Protein AF-A0A6F9AH92-F1 (afdb_monomer_lite)

Secondary structure (DSSP, 8-state):
--HHHHHHHHHHHHHHS-----PPPHHHHHHHHHHHHHHHHHHHHHT-------TTSTTTSS--STTPPP--HHHHHHHHHHHHHHHHHT--GGGHHHHHHHHHHHHHHHHHHHHHSTT-------TTSHHHHHHHHHHHH---HHHHHHHHHHHHHHHHHH-GGGGG---

Radius of gyration: 20.02 Å; chains: 1; bounding box: 73×31×35 Å

Structure (mmCIF, N/CA/C/O backbone):
data_AF-A0A6F9AH92-F1
#
_entry.id   AF-A0A6F9AH92-F1
#
loop_
_atom_site.group_PDB
_atom_site.id
_atom_site.type_symbol
_atom_site.label_atom_id
_atom_site.label_alt_id
_atom_site.label_comp_id
_atom_site.label_asym_id
_atom_site.label_entity_id
_atom_site.label_seq_id
_atom_site.pdbx_PDB_ins_code
_atom_site.Cartn_x
_atom_site.Cartn_y
_atom_site.Cartn_z
_atom_site.occupancy
_atom_site.B_iso_or_equiv
_atom_site.auth_seq_id
_atom_site.auth_comp_id
_atom_site.auth_asym_id
_atom_site.auth_atom_id
_atom_site.pdbx_PDB_model_num
ATOM 1 N N . MET A 1 1 ? 50.696 -1.770 19.008 1.00 54.78 1 MET A N 1
ATOM 2 C CA . MET A 1 1 ? 50.349 -2.809 18.015 1.00 54.78 1 MET A CA 1
ATOM 3 C C . MET A 1 1 ? 49.194 -2.251 17.192 1.00 54.78 1 MET A C 1
ATOM 5 O O . MET A 1 1 ? 48.079 -2.719 17.328 1.00 54.78 1 MET A O 1
ATOM 9 N N . ASP A 1 2 ? 49.436 -1.187 16.408 1.00 58.22 2 ASP A N 1
ATOM 10 C CA . ASP A 1 2 ? 48.361 -0.207 16.127 1.00 58.22 2 ASP A CA 1
ATOM 11 C C . ASP A 1 2 ? 48.184 0.150 14.639 1.00 58.22 2 ASP A C 1
ATOM 13 O O . ASP A 1 2 ? 47.178 0.745 14.267 1.00 58.22 2 ASP A O 1
ATOM 17 N N . CYS A 1 3 ? 49.091 -0.273 13.749 1.00 55.41 3 CYS A N 1
ATOM 18 C CA . CYS A 1 3 ? 48.963 0.011 12.310 1.00 55.41 3 CYS A CA 1
ATOM 19 C C . CYS A 1 3 ? 48.173 -1.066 11.544 1.00 55.41 3 CYS A C 1
ATOM 21 O O . CYS A 1 3 ? 47.428 -0.743 10.622 1.00 55.41 3 CYS A O 1
ATOM 23 N N . SER A 1 4 ? 48.273 -2.344 11.935 1.00 58.19 4 SER A N 1
ATOM 24 C CA . SER A 1 4 ? 47.562 -3.439 11.249 1.00 58.19 4 SER A CA 1
ATOM 25 C C . SER A 1 4 ? 46.049 -3.414 11.480 1.00 58.19 4 SER A C 1
ATOM 27 O O . SER A 1 4 ? 45.291 -3.718 10.563 1.00 58.19 4 SER A O 1
ATOM 29 N N . MET A 1 5 ? 45.595 -3.002 12.670 1.00 58.72 5 MET A N 1
ATOM 30 C CA . MET A 1 5 ? 44.162 -2.858 12.965 1.00 58.72 5 MET A CA 1
ATOM 31 C C . MET A 1 5 ? 43.538 -1.676 12.213 1.00 58.72 5 MET A C 1
ATOM 33 O O . MET A 1 5 ? 42.450 -1.817 11.663 1.00 58.72 5 MET A O 1
ATOM 37 N N . ALA A 1 6 ? 44.240 -0.542 12.107 1.00 59.25 6 ALA A N 1
ATOM 38 C CA . ALA A 1 6 ? 43.754 0.624 11.366 1.00 59.25 6 ALA A CA 1
ATOM 39 C C . ALA A 1 6 ? 43.583 0.337 9.861 1.00 59.25 6 ALA A C 1
ATOM 41 O O . ALA A 1 6 ? 42.607 0.777 9.246 1.00 59.25 6 ALA A O 1
ATOM 42 N N . LEU A 1 7 ? 44.489 -0.457 9.275 1.00 58.34 7 LEU A N 1
ATOM 43 C CA . LEU A 1 7 ? 44.395 -0.881 7.876 1.00 58.34 7 LEU A CA 1
ATOM 44 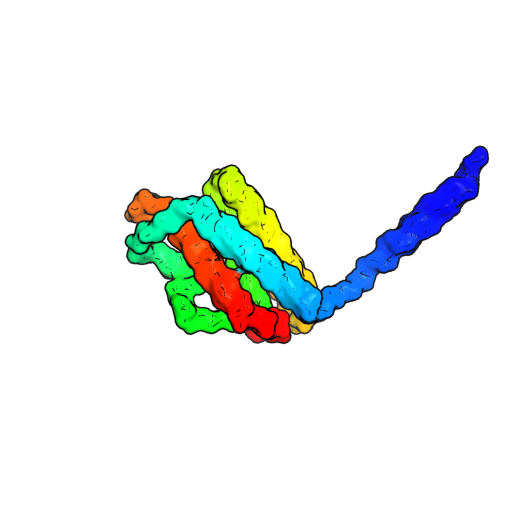C C . LEU A 1 7 ? 43.241 -1.864 7.646 1.00 58.34 7 LEU A C 1
ATOM 46 O O . LEU A 1 7 ? 42.522 -1.725 6.658 1.00 58.34 7 LEU A O 1
ATOM 50 N N . LEU A 1 8 ? 43.000 -2.802 8.567 1.00 59.41 8 LEU A N 1
ATOM 51 C CA . LEU A 1 8 ? 41.863 -3.727 8.484 1.00 59.41 8 LEU A CA 1
ATOM 52 C C . LEU A 1 8 ? 40.514 -3.005 8.603 1.00 59.41 8 LEU A C 1
ATOM 54 O O . LEU A 1 8 ? 39.612 -3.273 7.812 1.00 59.41 8 LEU A O 1
ATOM 58 N N . VAL A 1 9 ? 40.387 -2.044 9.523 1.00 59.38 9 VAL A N 1
ATOM 59 C CA . VAL A 1 9 ? 39.160 -1.238 9.674 1.00 59.38 9 VAL A CA 1
ATOM 60 C C . VAL A 1 9 ? 38.918 -0.361 8.440 1.00 59.38 9 VAL A C 1
ATOM 62 O O . VAL A 1 9 ? 37.788 -0.276 7.963 1.00 59.38 9 VAL A O 1
ATOM 65 N N . SER A 1 10 ? 39.972 0.217 7.856 1.00 59.56 10 SER A N 1
ATOM 66 C CA . SER A 1 10 ? 39.858 1.018 6.625 1.00 59.56 10 SER A CA 1
ATOM 67 C C . SER A 1 10 ? 39.506 0.159 5.399 1.00 59.56 10 SER A C 1
ATOM 69 O O . SER A 1 10 ? 38.737 0.589 4.542 1.00 59.56 10 SER A O 1
ATOM 71 N N . SER A 1 11 ? 40.001 -1.082 5.345 1.00 59.72 11 SER A N 1
ATOM 72 C CA . SER A 1 11 ? 39.671 -2.060 4.294 1.00 59.72 11 SER A CA 1
ATOM 73 C C . SER A 1 11 ? 38.221 -2.547 4.391 1.00 59.72 11 SER A C 1
ATOM 75 O O . SER A 1 11 ? 37.542 -2.693 3.377 1.00 59.72 11 SER A O 1
ATOM 77 N N . LEU A 1 12 ? 37.722 -2.757 5.615 1.00 56.91 12 LEU A N 1
ATOM 78 C CA . LEU A 1 12 ? 36.324 -3.110 5.875 1.00 56.91 12 LEU A CA 1
ATOM 79 C C . LEU A 1 12 ? 35.375 -1.960 5.516 1.00 56.91 12 LEU A C 1
ATOM 81 O O . LEU A 1 12 ? 34.347 -2.197 4.891 1.00 56.91 12 LEU A O 1
ATOM 85 N N . LEU A 1 13 ? 35.731 -0.711 5.832 1.00 56.19 13 LEU A N 1
ATOM 86 C CA . LEU A 1 13 ? 34.942 0.462 5.436 1.00 56.19 13 LEU A CA 1
ATOM 87 C C . LEU A 1 13 ? 34.914 0.664 3.913 1.00 56.19 13 LEU A C 1
ATOM 89 O O . LEU A 1 13 ? 33.884 1.059 3.370 1.00 56.19 13 LEU A O 1
ATOM 93 N N . ALA A 1 14 ? 35.997 0.331 3.203 1.00 56.22 14 ALA A N 1
ATOM 94 C CA . ALA A 1 14 ? 36.027 0.379 1.741 1.00 56.22 14 ALA A CA 1
ATOM 95 C C . ALA A 1 14 ? 35.095 -0.664 1.090 1.00 56.22 14 ALA A C 1
ATOM 97 O O . ALA A 1 14 ? 34.505 -0.383 0.049 1.00 56.22 14 ALA A O 1
ATOM 98 N N . LEU A 1 15 ? 34.891 -1.825 1.729 1.00 52.06 15 LEU A N 1
ATOM 99 C CA . LEU A 1 15 ? 33.924 -2.841 1.287 1.00 52.06 15 LEU A CA 1
ATOM 100 C C . LEU A 1 15 ? 32.463 -2.398 1.478 1.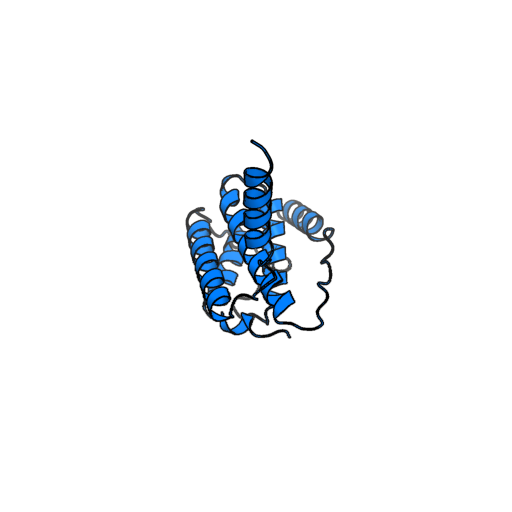00 52.06 15 LEU A C 1
ATOM 102 O O . LEU A 1 15 ? 31.611 -2.777 0.679 1.00 52.06 15 LEU A O 1
ATOM 106 N N . PHE A 1 16 ? 32.169 -1.555 2.474 1.00 50.06 16 PHE A N 1
ATOM 107 C CA . PHE A 1 16 ? 30.840 -0.947 2.642 1.00 50.06 16 PHE A CA 1
ATOM 108 C C . PHE A 1 16 ? 30.609 0.283 1.746 1.00 50.06 16 PHE A C 1
ATOM 110 O O . PHE A 1 16 ? 29.468 0.698 1.559 1.00 50.06 16 PHE A O 1
ATOM 117 N N . SER A 1 17 ? 31.671 0.854 1.168 1.00 46.19 17 SER A N 1
ATOM 118 C CA . SER A 1 17 ? 31.607 2.066 0.337 1.00 46.19 17 SER A CA 1
ATOM 119 C C . SER A 1 17 ? 31.189 1.801 -1.121 1.00 46.19 17 SER A C 1
ATOM 121 O O . SER A 1 17 ? 30.817 2.722 -1.844 1.00 46.19 17 SER A O 1
ATOM 123 N N . VAL A 1 18 ? 31.142 0.538 -1.563 1.00 46.91 18 VAL A N 1
ATOM 124 C CA . VAL A 1 18 ? 30.617 0.161 -2.892 1.00 46.91 18 VAL A CA 1
ATOM 125 C C . VAL A 1 18 ? 29.177 -0.345 -2.767 1.00 46.91 18 VAL A C 1
ATOM 127 O O . VAL A 1 18 ? 28.817 -1.439 -3.184 1.00 46.91 18 VAL A O 1
ATOM 130 N N . GLY A 1 19 ? 28.334 0.481 -2.155 1.00 43.28 19 GLY A N 1
ATOM 131 C CA . GLY A 1 19 ? 26.875 0.378 -2.198 1.00 43.28 19 GLY A CA 1
ATOM 132 C C . GLY A 1 19 ? 26.272 1.459 -3.091 1.00 43.28 19 GLY A C 1
ATOM 133 O O . GLY A 1 19 ? 25.179 1.943 -2.816 1.00 43.28 19 GLY A O 1
ATOM 134 N N . ALA A 1 20 ? 26.995 1.905 -4.120 1.00 44.59 20 ALA A N 1
ATOM 135 C CA . ALA A 1 20 ? 26.480 2.851 -5.099 1.00 44.59 20 ALA A CA 1
ATOM 136 C C . ALA A 1 20 ? 25.428 2.159 -5.988 1.00 44.59 20 ALA A C 1
ATOM 138 O O . ALA A 1 20 ? 25.726 1.655 -7.064 1.00 44.59 20 ALA A O 1
ATOM 139 N N . GLY A 1 21 ? 24.194 2.106 -5.483 1.00 50.72 21 GLY A N 1
ATOM 140 C CA . GLY A 1 21 ? 22.970 2.270 -6.266 1.00 50.72 21 GLY A CA 1
ATOM 141 C C . GLY A 1 21 ? 22.767 1.363 -7.479 1.00 50.72 21 GLY A C 1
ATOM 142 O O . GLY A 1 21 ? 22.404 1.864 -8.540 1.00 50.72 21 GLY A O 1
ATOM 143 N N . ALA A 1 22 ? 22.916 0.043 -7.348 1.00 52.56 22 ALA A N 1
ATOM 144 C CA . ALA A 1 22 ? 22.264 -0.841 -8.311 1.00 52.56 22 ALA A CA 1
ATOM 145 C C . ALA A 1 22 ? 20.744 -0.696 -8.123 1.00 52.56 22 ALA A C 1
ATOM 147 O O . ALA A 1 22 ? 20.192 -1.154 -7.120 1.00 52.56 22 ALA A O 1
ATOM 148 N N . SER A 1 23 ? 20.072 -0.015 -9.056 1.00 63.75 23 SER A N 1
ATOM 149 C CA . SER A 1 23 ? 18.611 0.070 -9.076 1.00 63.75 23 SER A CA 1
ATOM 150 C C . SER A 1 23 ? 18.034 -1.345 -9.019 1.00 63.75 23 SER A C 1
ATOM 152 O O . SER A 1 23 ? 18.433 -2.207 -9.808 1.00 63.75 23 SER A O 1
ATOM 154 N N . LEU A 1 24 ? 17.117 -1.603 -8.081 1.00 79.06 24 LEU A N 1
ATOM 155 C CA . LEU A 1 24 ? 16.436 -2.895 -7.983 1.00 79.06 24 LEU A CA 1
ATOM 156 C C . LEU A 1 24 ? 15.813 -3.237 -9.339 1.00 79.06 24 LEU A C 1
ATOM 158 O O . LEU A 1 24 ? 15.203 -2.379 -9.960 1.00 79.06 24 LEU A O 1
ATOM 162 N N . SER A 1 25 ? 15.932 -4.481 -9.804 1.00 89.75 25 SER A N 1
ATOM 163 C CA . SER A 1 25 ? 15.237 -4.871 -11.035 1.00 89.75 25 SER A CA 1
ATOM 164 C C . SER A 1 25 ? 13.718 -4.771 -10.853 1.00 89.75 25 SER A C 1
ATOM 166 O O . SER A 1 25 ? 13.197 -5.033 -9.765 1.00 89.75 25 SER A O 1
ATOM 168 N N . LEU A 1 26 ? 12.991 -4.477 -11.935 1.00 91.12 26 LEU A N 1
ATOM 169 C CA . LEU A 1 26 ? 11.524 -4.413 -11.934 1.00 91.12 26 LEU A CA 1
ATOM 170 C C . LEU A 1 26 ? 10.880 -5.677 -11.342 1.00 91.12 26 LEU A C 1
ATOM 172 O O . LEU A 1 26 ? 9.880 -5.593 -10.635 1.00 91.12 26 LEU A O 1
ATOM 176 N N . HIS A 1 27 ? 11.465 -6.852 -11.593 1.00 94.06 27 HIS A N 1
ATOM 177 C CA . HIS A 1 27 ? 11.005 -8.106 -10.998 1.00 94.06 27 HIS A CA 1
ATOM 178 C C . HIS A 1 27 ? 11.093 -8.079 -9.465 1.00 94.06 27 HIS A C 1
ATOM 180 O O . HIS A 1 27 ? 10.131 -8.428 -8.786 1.00 94.06 27 HIS A O 1
ATOM 186 N N . VAL A 1 28 ? 12.221 -7.627 -8.910 1.00 94.94 28 VAL A N 1
ATOM 187 C CA . VAL A 1 28 ? 12.401 -7.528 -7.455 1.00 94.94 28 VAL A CA 1
ATOM 188 C C . VAL A 1 28 ? 11.446 -6.499 -6.854 1.00 94.94 28 VAL A C 1
ATOM 190 O O . VAL A 1 28 ? 10.843 -6.774 -5.817 1.00 94.94 28 VAL A O 1
ATOM 193 N N . VAL A 1 29 ? 11.263 -5.348 -7.509 1.00 95.62 29 VAL A N 1
ATOM 194 C CA . VAL A 1 29 ? 10.304 -4.325 -7.064 1.00 95.62 29 VAL A CA 1
ATOM 195 C C . VAL A 1 29 ? 8.884 -4.891 -7.048 1.00 95.62 29 VAL A C 1
ATOM 197 O O . VAL A 1 29 ? 8.216 -4.806 -6.022 1.00 95.62 29 VAL A O 1
ATOM 200 N N . ARG A 1 30 ? 8.444 -5.550 -8.128 1.00 96.81 30 ARG A N 1
ATOM 201 C CA . ARG A 1 30 ? 7.117 -6.185 -8.209 1.00 96.81 30 ARG A CA 1
ATOM 202 C C . ARG A 1 30 ? 6.887 -7.203 -7.101 1.00 96.81 30 ARG A C 1
ATOM 204 O O . ARG A 1 30 ? 5.832 -7.170 -6.476 1.00 96.81 30 ARG A O 1
ATOM 211 N N . THR A 1 31 ? 7.856 -8.077 -6.839 1.00 97.94 31 THR A N 1
ATOM 212 C CA . THR A 1 31 ? 7.747 -9.082 -5.772 1.00 97.94 31 THR A CA 1
ATOM 213 C C . THR A 1 31 ? 7.598 -8.422 -4.406 1.00 97.94 31 THR A C 1
ATOM 215 O O . THR A 1 31 ? 6.658 -8.724 -3.682 1.00 97.94 31 THR A O 1
ATOM 218 N N . LYS A 1 32 ? 8.445 -7.438 -4.086 1.00 97.81 32 LYS A N 1
ATOM 219 C CA . LYS A 1 32 ? 8.363 -6.726 -2.805 1.00 97.81 32 LYS A CA 1
ATOM 220 C C . LYS A 1 32 ? 7.051 -5.950 -2.639 1.00 97.81 32 LYS A C 1
ATOM 222 O O . LYS A 1 32 ? 6.450 -6.000 -1.570 1.00 97.81 32 LYS A O 1
ATOM 227 N N . VAL A 1 33 ? 6.590 -5.259 -3.686 1.00 97.75 33 VAL A N 1
ATOM 228 C CA . VAL A 1 33 ? 5.299 -4.544 -3.674 1.00 97.75 33 VAL A CA 1
ATOM 229 C C . VAL A 1 33 ? 4.145 -5.526 -3.483 1.00 97.75 33 VAL A C 1
ATOM 231 O O . VAL A 1 33 ? 3.249 -5.261 -2.686 1.00 97.75 33 VAL A O 1
ATOM 234 N N . LYS A 1 34 ? 4.181 -6.678 -4.162 1.00 98.31 34 LYS A N 1
ATOM 235 C CA . LYS A 1 34 ? 3.187 -7.743 -4.002 1.00 98.31 34 LYS A CA 1
ATOM 236 C C . LYS A 1 34 ? 3.127 -8.244 -2.559 1.00 98.31 34 LYS A C 1
ATOM 238 O O . LYS A 1 34 ? 2.038 -8.296 -1.991 1.00 98.31 34 LYS A O 1
ATOM 243 N N . ASP A 1 35 ? 4.275 -8.574 -1.975 1.00 98.31 35 ASP A N 1
ATOM 244 C CA . ASP A 1 35 ? 4.360 -9.125 -0.619 1.00 98.31 35 ASP A CA 1
ATOM 245 C C . ASP A 1 35 ? 3.850 -8.120 0.426 1.00 98.31 35 ASP A C 1
ATOM 247 O O . ASP A 1 35 ? 3.050 -8.471 1.301 1.00 98.31 35 ASP A O 1
ATOM 251 N N . LEU A 1 36 ? 4.235 -6.846 0.294 1.00 98.19 36 LEU A N 1
ATOM 252 C CA . LEU A 1 36 ? 3.738 -5.767 1.152 1.00 98.19 36 LEU A CA 1
ATOM 253 C C . LEU A 1 36 ? 2.228 -5.564 0.976 1.00 98.19 36 LEU A C 1
ATOM 255 O O . LEU A 1 36 ? 1.501 -5.523 1.965 1.00 98.19 36 LEU A O 1
ATOM 259 N N . ALA A 1 37 ? 1.723 -5.515 -0.260 1.00 98.12 37 ALA A N 1
ATOM 260 C CA . ALA A 1 37 ? 0.298 -5.314 -0.515 1.00 98.12 37 ALA A CA 1
ATOM 261 C C . ALA A 1 37 ? -0.559 -6.457 0.052 1.00 98.12 37 ALA A C 1
ATOM 263 O O . ALA A 1 37 ? -1.591 -6.206 0.677 1.00 98.12 37 ALA A O 1
ATOM 264 N N . GLN A 1 38 ? -0.122 -7.711 -0.099 1.00 98.31 38 GLN A N 1
ATOM 265 C CA . GLN A 1 38 ? -0.798 -8.863 0.505 1.00 98.31 38 GLN A CA 1
ATOM 266 C C . GLN A 1 38 ? -0.789 -8.787 2.034 1.00 98.31 38 GLN A C 1
ATOM 268 O O . GLN A 1 38 ? -1.827 -9.000 2.667 1.00 98.31 38 GLN A O 1
ATOM 273 N N . THR A 1 39 ? 0.357 -8.439 2.621 1.00 98.00 39 THR A N 1
ATOM 274 C CA . THR A 1 39 ? 0.514 -8.287 4.072 1.00 98.00 39 THR A CA 1
ATOM 275 C C . THR A 1 39 ? -0.434 -7.224 4.618 1.00 98.00 39 THR A C 1
ATOM 277 O O . THR A 1 39 ? -1.209 -7.500 5.536 1.00 98.00 39 THR A O 1
ATOM 280 N N . MET A 1 40 ? -0.458 -6.043 3.999 1.00 97.44 40 MET A N 1
ATOM 281 C CA . MET A 1 40 ? -1.343 -4.946 4.382 1.00 97.44 40 MET A CA 1
ATOM 282 C C . MET A 1 40 ? -2.823 -5.335 4.258 1.00 97.44 40 MET A C 1
ATOM 284 O O . MET A 1 40 ? -3.591 -5.107 5.189 1.00 97.44 40 MET A O 1
ATOM 288 N N . VAL A 1 41 ? -3.235 -6.004 3.172 1.00 95.56 41 VAL A N 1
ATOM 289 C CA . VAL A 1 41 ? -4.615 -6.507 3.018 1.00 95.56 41 VAL A CA 1
ATOM 290 C C . VAL A 1 41 ? -4.992 -7.470 4.147 1.00 95.56 41 VAL A C 1
ATOM 292 O O . VAL A 1 41 ? -6.101 -7.386 4.679 1.00 95.56 41 VAL A O 1
ATOM 295 N N . ILE A 1 42 ? -4.093 -8.381 4.528 1.00 95.25 42 ILE A N 1
ATOM 296 C CA . ILE A 1 42 ? -4.328 -9.328 5.626 1.00 95.25 42 ILE A CA 1
ATOM 297 C C . ILE A 1 42 ? -4.454 -8.589 6.960 1.00 95.25 42 ILE A C 1
ATOM 299 O O . ILE A 1 42 ? -5.374 -8.885 7.721 1.00 95.25 42 ILE A O 1
ATOM 303 N N . ARG A 1 43 ? -3.571 -7.624 7.246 1.00 94.50 43 ARG A N 1
ATOM 304 C CA . ARG A 1 43 ? -3.644 -6.816 8.474 1.00 94.50 43 ARG A CA 1
ATOM 305 C C . ARG A 1 43 ? -4.947 -6.034 8.547 1.00 94.50 43 ARG A C 1
ATOM 307 O O . ARG A 1 43 ? -5.634 -6.124 9.554 1.00 94.50 43 ARG A O 1
ATOM 314 N N . ILE A 1 44 ? -5.337 -5.367 7.462 1.00 92.69 44 ILE A N 1
ATOM 315 C CA . ILE A 1 44 ? -6.591 -4.611 7.401 1.00 92.69 44 ILE A CA 1
ATOM 316 C C . ILE A 1 44 ? -7.794 -5.526 7.666 1.00 92.69 44 ILE A C 1
ATOM 318 O O . ILE A 1 44 ? -8.680 -5.171 8.434 1.00 92.69 44 ILE A O 1
ATOM 322 N N . LYS A 1 45 ? -7.819 -6.738 7.095 1.00 90.25 45 LYS A N 1
ATOM 323 C CA . LYS A 1 45 ? -8.887 -7.718 7.369 1.00 90.25 45 LYS A CA 1
ATOM 324 C C . LYS A 1 45 ? -8.958 -8.149 8.840 1.00 90.25 45 LYS A C 1
ATOM 326 O O . LYS A 1 45 ? -10.034 -8.528 9.284 1.00 90.25 45 LYS A O 1
ATOM 331 N N . LYS A 1 46 ? -7.845 -8.113 9.580 1.00 90.88 46 LYS A N 1
ATOM 332 C CA . LYS A 1 46 ? -7.793 -8.480 11.006 1.00 90.88 46 LYS A CA 1
ATOM 333 C C . LYS A 1 46 ? -8.294 -7.381 11.945 1.00 90.88 46 LYS A C 1
ATOM 335 O O . LYS A 1 46 ? -8.596 -7.696 13.086 1.00 90.88 46 LYS A O 1
ATOM 340 N N . LEU A 1 47 ? -8.405 -6.135 11.483 1.00 86.19 47 LEU A N 1
ATOM 341 C CA . LEU A 1 47 ? -8.851 -4.992 12.294 1.00 86.19 47 LEU A CA 1
ATOM 342 C C . LEU A 1 47 ? -10.382 -4.943 12.515 1.00 86.19 47 LEU A C 1
ATOM 344 O O . LEU A 1 47 ? -10.889 -3.909 12.930 1.00 86.19 47 LEU A O 1
ATOM 348 N N . ASP A 1 48 ? -11.108 -6.022 12.193 1.00 70.38 48 ASP A N 1
ATOM 349 C CA . ASP A 1 48 ? -12.575 -6.164 12.284 1.00 70.38 48 ASP A CA 1
ATOM 350 C C . ASP A 1 48 ? -13.365 -4.906 11.877 1.00 70.38 48 ASP A C 1
ATOM 352 O O . ASP A 1 48 ? -14.150 -4.313 12.619 1.00 70.38 48 ASP A O 1
ATOM 356 N N . ILE A 1 49 ? -13.095 -4.447 10.657 1.00 69.56 49 ILE A N 1
ATOM 357 C CA . ILE A 1 49 ? -13.627 -3.188 10.152 1.00 69.56 49 ILE A CA 1
ATOM 358 C C . ILE A 1 49 ? -15.018 -3.452 9.581 1.00 69.56 49 ILE A C 1
ATOM 360 O O . ILE A 1 49 ? -15.157 -3.794 8.404 1.00 69.56 49 ILE A O 1
ATOM 364 N N . SER A 1 50 ? -16.053 -3.294 10.403 1.00 59.16 50 SER A N 1
ATOM 365 C CA . SER A 1 50 ? -17.432 -3.267 9.910 1.00 59.16 50 SER A CA 1
ATOM 366 C C . SER A 1 50 ? -17.624 -2.032 9.018 1.00 59.16 50 SER A C 1
ATOM 368 O O . SER A 1 50 ? -17.457 -0.905 9.497 1.00 59.16 50 SER A O 1
ATOM 370 N N . PRO A 1 51 ? -17.932 -2.195 7.716 1.00 55.59 51 PRO A N 1
ATOM 371 C CA . PRO A 1 51 ? -18.140 -1.060 6.838 1.00 55.59 51 PRO A CA 1
ATOM 372 C C . PRO A 1 51 ? -19.495 -0.438 7.168 1.00 55.59 51 PRO A C 1
ATOM 374 O O . PRO A 1 51 ? -20.532 -0.889 6.690 1.00 55.59 51 PRO A O 1
ATOM 377 N N . ASN A 1 52 ? -19.494 0.629 7.961 1.00 54.22 52 ASN A N 1
ATOM 378 C CA . ASN A 1 52 ? -20.600 1.570 7.900 1.00 54.22 52 ASN A CA 1
ATOM 379 C C . ASN A 1 52 ? -20.490 2.256 6.534 1.00 54.22 52 ASN A C 1
ATOM 381 O O . ASN A 1 52 ? -19.503 2.939 6.256 1.00 54.22 52 ASN A O 1
ATOM 385 N N . LEU A 1 53 ? -21.448 1.986 5.646 1.00 51.50 53 LEU A N 1
ATOM 386 C CA . LEU A 1 53 ? -21.552 2.663 4.359 1.00 51.50 53 LEU A CA 1
ATOM 387 C C . LEU A 1 53 ? -21.841 4.139 4.659 1.00 51.50 53 LEU A C 1
ATOM 389 O O . LEU A 1 53 ? -22.882 4.457 5.229 1.00 51.50 53 LEU A O 1
ATOM 393 N N . ILE A 1 54 ? -20.896 5.024 4.359 1.00 54.84 54 ILE A N 1
ATOM 394 C CA . ILE A 1 54 ? -21.014 6.448 4.670 1.00 54.84 54 ILE A CA 1
ATOM 395 C C . ILE A 1 54 ? -21.003 7.215 3.353 1.00 54.84 54 ILE A C 1
ATOM 397 O O . ILE A 1 54 ? -19.956 7.379 2.726 1.00 54.84 54 ILE A O 1
ATOM 401 N N . GLU A 1 55 ? -22.176 7.693 2.943 1.00 51.47 55 GLU A N 1
ATOM 402 C CA . GLU A 1 55 ? -22.307 8.641 1.837 1.00 51.47 55 GLU A CA 1
ATOM 403 C C . GLU A 1 55 ? -21.553 9.944 2.160 1.00 51.47 55 GLU A C 1
ATOM 405 O O . GLU A 1 55 ? -21.698 10.516 3.239 1.00 51.47 55 GLU A O 1
ATOM 410 N N . GLY A 1 56 ? -20.734 10.425 1.218 1.00 54.31 56 GLY A N 1
ATOM 411 C CA . GLY A 1 56 ? -20.089 11.747 1.282 1.00 54.31 56 GLY A CA 1
ATOM 412 C C . GLY A 1 56 ? -18.610 11.779 1.693 1.00 54.31 56 GLY A C 1
ATOM 413 O O . GLY A 1 56 ? -17.955 12.789 1.443 1.00 54.31 56 GLY A O 1
ATOM 414 N N . VAL A 1 57 ? -18.050 10.696 2.246 1.00 57.50 57 VAL A N 1
ATOM 415 C CA . VAL A 1 57 ? -16.592 10.577 2.513 1.00 57.50 57 VAL A CA 1
ATOM 416 C C . VAL A 1 57 ? -15.813 10.195 1.246 1.00 57.50 57 VAL A C 1
ATOM 418 O O . VAL A 1 57 ? -14.620 10.473 1.126 1.00 57.50 57 VAL A O 1
ATOM 421 N N . ASP A 1 58 ? -16.504 9.619 0.262 1.00 57.31 58 ASP A N 1
ATOM 422 C CA . ASP A 1 58 ? -15.919 9.123 -0.985 1.00 57.31 58 ASP A CA 1
ATOM 423 C C . ASP A 1 58 ? -15.212 10.199 -1.816 1.00 57.31 58 ASP A C 1
ATOM 425 O O . ASP A 1 58 ? -14.251 9.886 -2.506 1.00 57.31 58 ASP A O 1
ATOM 429 N N . SER A 1 59 ? -15.612 11.468 -1.711 1.00 58.66 59 SER A N 1
ATOM 430 C CA . SER A 1 59 ? -14.977 12.560 -2.461 1.00 58.66 59 SER A CA 1
ATOM 431 C C . SER A 1 59 ? -13.564 12.913 -1.977 1.00 58.66 59 SER A C 1
ATOM 433 O O . SER A 1 59 ? -12.833 13.578 -2.705 1.00 58.66 59 SER A O 1
ATOM 435 N N . PHE A 1 60 ? -13.178 12.506 -0.760 1.00 61.19 60 PHE A N 1
ATOM 436 C CA . PHE A 1 60 ? -11.911 12.905 -0.127 1.00 61.19 60 PHE A CA 1
ATOM 437 C C . PHE A 1 60 ? -10.842 11.811 -0.127 1.00 61.19 60 PHE A C 1
ATOM 439 O O . PHE A 1 60 ? -9.674 12.103 0.121 1.00 61.19 60 PHE A O 1
ATOM 446 N N . LEU A 1 61 ? -11.223 10.557 -0.379 1.00 63.31 61 LEU A N 1
ATOM 447 C CA . LEU A 1 61 ? -10.299 9.429 -0.383 1.00 63.31 61 LEU A CA 1
ATOM 448 C C . LEU A 1 61 ? -9.932 9.071 -1.833 1.00 63.31 61 LEU A C 1
ATOM 450 O O . LEU A 1 61 ? -10.829 8.753 -2.621 1.00 63.31 61 LEU A O 1
ATOM 454 N N . PRO A 1 62 ? -8.637 9.074 -2.206 1.00 61.19 62 PRO A N 1
ATOM 455 C CA . PRO A 1 62 ? -8.213 8.633 -3.519 1.00 61.19 62 PRO A CA 1
ATOM 456 C C . PRO A 1 62 ? -8.651 7.185 -3.761 1.00 61.19 62 PRO A C 1
ATOM 458 O O . PRO A 1 62 ? -8.639 6.336 -2.861 1.00 61.19 62 PRO A O 1
ATOM 461 N N . ALA A 1 63 ? -9.027 6.917 -5.013 1.00 57.34 63 ALA A N 1
ATOM 462 C CA . ALA A 1 63 ? -9.597 5.658 -5.489 1.00 57.34 63 ALA A CA 1
ATOM 463 C C . ALA A 1 63 ? -11.058 5.386 -5.048 1.00 57.34 63 ALA A C 1
ATOM 465 O O . ALA A 1 63 ? -11.447 4.258 -4.707 1.00 57.34 63 ALA A O 1
ATOM 466 N N . ALA A 1 64 ? -11.869 6.448 -5.090 1.00 49.97 64 ALA A N 1
ATOM 467 C CA . ALA A 1 64 ? -13.290 6.493 -4.742 1.00 49.97 64 ALA A CA 1
ATOM 468 C C . ALA A 1 64 ? -14.196 5.589 -5.603 1.00 49.97 64 ALA A C 1
ATOM 470 O O . ALA A 1 64 ? -15.235 5.128 -5.127 1.00 49.97 64 ALA A O 1
ATOM 471 N N . ALA A 1 65 ? -13.798 5.248 -6.830 1.00 52.59 65 ALA A N 1
ATOM 472 C CA . ALA A 1 65 ? -14.545 4.316 -7.673 1.00 52.59 65 ALA A CA 1
ATOM 473 C C . ALA A 1 65 ? -13.835 2.959 -7.757 1.00 52.59 65 ALA A C 1
ATOM 475 O O . ALA A 1 65 ? -12.624 2.884 -7.965 1.00 52.59 65 ALA A O 1
ATOM 476 N N . VAL A 1 66 ? -14.598 1.870 -7.615 1.00 54.19 66 VAL A N 1
ATOM 477 C CA . VAL A 1 66 ? -14.113 0.495 -7.845 1.00 54.19 66 VAL A CA 1
ATOM 478 C C . VAL A 1 66 ? -13.539 0.339 -9.261 1.00 54.19 66 VAL A C 1
ATOM 480 O O . VAL A 1 66 ? -12.618 -0.454 -9.446 1.00 54.19 66 VAL A O 1
ATOM 483 N N . ASP A 1 67 ? -14.002 1.176 -10.193 1.00 53.34 67 ASP A N 1
ATOM 484 C CA . ASP A 1 67 ? -13.704 1.121 -11.625 1.00 53.34 67 ASP A CA 1
ATOM 485 C C . ASP A 1 67 ? -12.572 2.055 -12.077 1.00 53.34 67 ASP A C 1
ATOM 487 O O . ASP A 1 67 ? -12.253 2.097 -13.265 1.00 53.34 67 ASP A O 1
ATOM 491 N N . GLN A 1 68 ? -1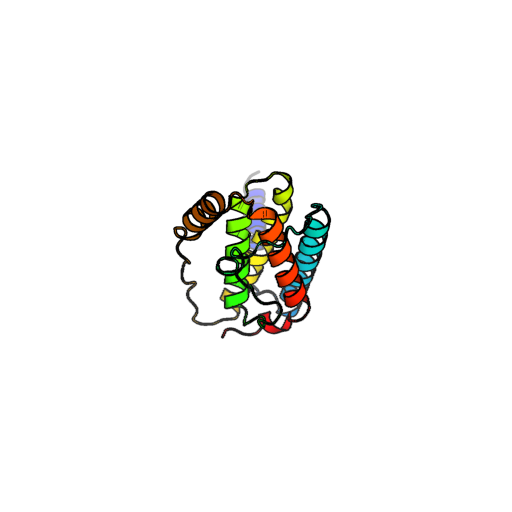1.956 2.825 -11.170 1.00 65.44 68 GLN A N 1
ATOM 492 C CA . GLN A 1 68 ? -10.821 3.661 -11.561 1.00 65.44 68 GLN A CA 1
ATOM 493 C C . GLN A 1 68 ? -9.581 2.789 -11.813 1.00 65.44 68 GLN A C 1
ATOM 495 O O . GLN A 1 68 ? -9.170 2.042 -10.913 1.00 65.44 68 GLN A O 1
ATOM 500 N N . PRO A 1 69 ? -8.980 2.864 -13.017 1.00 68.88 69 PRO A N 1
ATOM 501 C CA . PRO A 1 69 ? -7.769 2.123 -13.319 1.00 68.88 69 PRO A CA 1
ATOM 502 C C . PRO A 1 69 ? -6.635 2.599 -12.415 1.00 68.88 69 PRO A C 1
ATOM 504 O O . PRO A 1 69 ? -6.556 3.772 -12.049 1.00 68.88 69 PRO A O 1
ATOM 507 N N . ILE A 1 70 ? -5.745 1.676 -12.057 1.00 78.94 70 ILE A N 1
ATOM 508 C CA . ILE A 1 70 ? -4.468 2.070 -11.471 1.00 78.94 70 ILE A CA 1
ATOM 509 C C . ILE A 1 70 ? -3.623 2.654 -12.594 1.00 78.94 70 ILE A C 1
ATOM 511 O O . ILE A 1 70 ? -3.353 1.984 -13.588 1.00 78.94 70 ILE A O 1
ATOM 515 N N . GLU A 1 71 ? -3.262 3.917 -12.431 1.00 84.06 71 GLU A N 1
ATOM 516 C CA . GLU A 1 71 ? -2.369 4.640 -13.328 1.00 84.06 71 GLU A CA 1
ATOM 517 C C . GLU A 1 71 ? -0.899 4.237 -13.097 1.00 84.06 71 GLU A C 1
ATOM 519 O O . GLU A 1 71 ? -0.593 3.342 -12.304 1.00 84.06 71 GLU A O 1
ATOM 524 N N . GLY A 1 72 ? 0.027 4.906 -13.791 1.00 91.38 72 GLY A N 1
ATOM 525 C CA . GLY A 1 72 ? 1.457 4.632 -13.699 1.00 91.38 72 GLY A CA 1
ATOM 526 C C . GLY A 1 72 ? 2.051 4.848 -12.302 1.00 91.38 72 GLY A C 1
ATOM 527 O O . GLY A 1 72 ? 1.444 5.418 -11.392 1.00 91.38 72 GLY A O 1
ATOM 528 N N . LEU A 1 73 ? 3.307 4.428 -12.153 1.00 93.31 73 LEU A N 1
ATOM 529 C CA . LEU A 1 73 ? 4.107 4.509 -10.932 1.00 93.31 73 LEU A CA 1
ATOM 530 C C . LEU A 1 73 ? 3.978 5.836 -10.151 1.00 93.31 73 LEU A C 1
ATOM 532 O O . LEU A 1 73 ? 3.850 5.758 -8.929 1.00 93.31 73 LEU A O 1
ATOM 536 N N . PRO A 1 74 ? 3.958 7.032 -10.778 1.00 90.62 74 PRO A N 1
ATOM 537 C CA . PRO A 1 74 ? 3.802 8.288 -10.041 1.00 90.62 74 PRO A CA 1
ATOM 538 C C . PRO A 1 74 ? 2.488 8.386 -9.253 1.00 90.62 74 PRO A C 1
ATOM 540 O O . PRO A 1 74 ? 2.501 8.779 -8.089 1.00 90.62 74 PRO A O 1
ATOM 543 N N . SER A 1 75 ? 1.371 7.976 -9.856 1.00 90.00 75 SER A N 1
ATOM 544 C CA . SER A 1 75 ? 0.045 7.976 -9.220 1.00 90.00 75 SER A CA 1
ATOM 545 C C . SER A 1 75 ? -0.032 6.951 -8.084 1.00 90.00 75 SER A C 1
ATOM 547 O O . SER A 1 75 ? -0.655 7.180 -7.043 1.00 90.00 75 SER A O 1
ATOM 549 N N . ILE A 1 76 ? 0.686 5.831 -8.233 1.00 93.44 76 ILE A N 1
ATOM 550 C CA . ILE A 1 76 ? 0.821 4.818 -7.180 1.00 93.44 76 ILE A CA 1
ATOM 551 C C . ILE A 1 76 ? 1.591 5.377 -5.980 1.00 93.44 76 ILE A C 1
ATOM 553 O O . ILE A 1 76 ? 1.147 5.219 -4.842 1.00 93.44 76 ILE A O 1
ATOM 557 N N . VAL A 1 77 ? 2.713 6.061 -6.221 1.00 93.25 77 VAL A N 1
ATOM 558 C CA . VAL A 1 77 ? 3.495 6.732 -5.169 1.00 93.25 77 VAL A CA 1
ATOM 559 C C . VAL A 1 77 ? 2.640 7.766 -4.434 1.00 93.25 77 VAL A C 1
ATOM 561 O O . VAL A 1 77 ? 2.614 7.761 -3.205 1.00 93.25 77 VAL A O 1
ATOM 564 N N . GLU A 1 78 ? 1.913 8.611 -5.167 1.00 88.94 78 GLU A N 1
ATOM 565 C CA . GLU A 1 78 ? 1.044 9.641 -4.587 1.00 88.94 78 GLU A CA 1
ATOM 566 C C . GLU A 1 78 ? -0.076 9.034 -3.735 1.00 88.94 78 GLU A C 1
ATOM 568 O O . GLU A 1 78 ? -0.273 9.435 -2.587 1.00 88.94 78 GLU A O 1
ATOM 573 N N . THR A 1 79 ? -0.758 8.009 -4.253 1.00 90.31 79 THR A N 1
ATOM 574 C CA . THR A 1 79 ? -1.831 7.326 -3.520 1.00 90.31 79 THR A CA 1
ATOM 575 C C . THR A 1 79 ? -1.305 6.681 -2.237 1.00 90.31 79 THR A C 1
ATOM 577 O O . THR A 1 79 ? -1.926 6.801 -1.181 1.00 90.31 79 THR A O 1
ATOM 580 N N . MET A 1 80 ? -0.146 6.019 -2.294 1.00 93.44 80 MET A N 1
ATOM 581 C CA . MET A 1 80 ? 0.470 5.428 -1.103 1.00 93.44 80 MET A CA 1
ATOM 582 C C . MET A 1 80 ? 0.929 6.486 -0.095 1.00 93.44 80 MET A C 1
ATOM 584 O O . MET A 1 80 ? 0.779 6.262 1.105 1.00 93.44 80 MET A O 1
ATOM 588 N N . GLY A 1 81 ? 1.424 7.637 -0.562 1.00 90.31 81 GLY A N 1
ATOM 589 C CA . GLY A 1 81 ? 1.735 8.793 0.282 1.00 90.31 81 GLY A CA 1
ATOM 590 C C . GLY A 1 81 ? 0.508 9.302 1.032 1.00 90.31 81 GLY A C 1
ATOM 591 O O . GLY A 1 81 ? 0.530 9.376 2.256 1.00 90.31 81 GLY A O 1
ATOM 592 N N . PHE A 1 82 ? -0.602 9.517 0.324 1.00 87.88 82 PHE A N 1
ATOM 593 C CA . PHE A 1 82 ? -1.865 9.919 0.943 1.00 87.88 82 PHE A CA 1
ATOM 594 C C . PHE A 1 82 ? -2.306 8.950 2.050 1.00 87.88 82 PHE A C 1
ATOM 596 O O . PHE A 1 82 ? -2.671 9.373 3.146 1.00 87.88 82 PHE A O 1
ATOM 603 N N . TYR A 1 83 ? -2.285 7.639 1.782 1.00 89.88 83 TYR A N 1
ATOM 604 C CA . TYR A 1 83 ? -2.715 6.656 2.778 1.00 89.88 83 TYR A CA 1
ATOM 605 C C . TYR A 1 83 ? -1.739 6.543 3.947 1.00 89.88 83 TYR A C 1
ATOM 607 O O . TYR A 1 83 ? -2.189 6.317 5.065 1.00 89.88 83 TYR A O 1
ATOM 615 N N . GLN A 1 84 ? -0.435 6.718 3.729 1.00 91.44 84 GLN A N 1
ATOM 616 C CA . GLN A 1 84 ? 0.530 6.805 4.824 1.00 91.44 84 GLN A CA 1
ATOM 617 C C . GLN A 1 84 ? 0.195 7.980 5.752 1.00 91.44 84 GLN A C 1
ATOM 619 O O . GLN A 1 84 ? 0.091 7.780 6.962 1.00 91.44 84 GLN A O 1
ATOM 624 N N . ASP A 1 85 ? -0.019 9.170 5.192 1.00 87.38 85 ASP A N 1
ATOM 625 C CA . ASP A 1 85 ? -0.324 10.380 5.962 1.00 87.38 85 ASP A CA 1
ATOM 626 C C . ASP A 1 85 ? -1.660 10.244 6.704 1.00 87.38 85 ASP A C 1
ATOM 628 O O . ASP A 1 85 ? -1.781 10.602 7.875 1.00 87.38 85 ASP A O 1
ATOM 632 N N . LEU A 1 86 ? -2.660 9.640 6.056 1.00 86.31 86 LEU A N 1
ATOM 633 C CA . LEU A 1 86 ? -3.952 9.349 6.670 1.00 86.31 86 LEU A CA 1
ATOM 634 C C . LEU A 1 86 ? -3.838 8.341 7.821 1.00 86.31 86 LEU A C 1
ATOM 636 O O . LEU A 1 86 ? -4.465 8.525 8.861 1.00 86.31 86 LEU A O 1
ATOM 640 N N . LEU A 1 87 ? -3.047 7.278 7.661 1.00 89.00 87 LEU A N 1
ATOM 641 C CA . LEU A 1 87 ? -2.821 6.295 8.724 1.00 89.00 87 LEU A CA 1
ATOM 642 C C . LEU A 1 87 ? -2.081 6.911 9.919 1.00 89.00 87 LEU A C 1
ATOM 644 O O . LEU A 1 87 ? -2.408 6.581 11.056 1.00 89.00 87 LEU A O 1
ATOM 648 N N . LEU A 1 88 ? -1.130 7.817 9.666 1.00 88.62 88 LEU A N 1
ATOM 649 C CA . LEU A 1 88 ? -0.466 8.606 10.708 1.00 88.62 88 LEU A CA 1
ATOM 650 C C . LEU A 1 88 ? -1.457 9.527 11.428 1.00 88.62 88 LEU A C 1
ATOM 652 O O . LEU A 1 88 ? -1.444 9.591 12.652 1.00 88.62 88 LEU A O 1
ATOM 656 N N . PHE A 1 89 ? -2.351 10.189 10.688 1.00 85.38 89 PHE A N 1
ATOM 657 C CA . PHE A 1 89 ? -3.386 11.053 11.261 1.00 85.38 89 PHE A CA 1
ATOM 658 C C . PHE A 1 89 ? -4.364 10.299 12.172 1.00 85.38 89 PHE A C 1
ATOM 660 O O . PHE A 1 89 ? -4.807 10.845 13.179 1.00 85.38 89 PHE A O 1
ATOM 667 N N . LEU A 1 90 ? -4.719 9.056 11.826 1.00 84.56 90 LEU A N 1
ATOM 668 C CA . LEU A 1 90 ? -5.617 8.232 12.644 1.00 84.56 90 LEU A CA 1
ATOM 669 C C . LEU A 1 90 ? -5.011 7.840 14.001 1.00 84.56 90 LEU A C 1
ATOM 671 O O . LEU A 1 90 ? -5.773 7.443 14.879 1.00 84.56 90 LEU A O 1
ATOM 675 N N . ASP A 1 91 ? -3.682 7.922 14.141 1.00 83.00 91 ASP A N 1
ATOM 676 C CA . ASP A 1 91 ? -2.918 7.772 15.388 1.00 83.00 91 ASP A CA 1
ATOM 677 C C . ASP A 1 91 ? -3.434 6.655 16.316 1.00 83.00 91 ASP A C 1
ATOM 679 O O . ASP A 1 91 ? -3.827 6.869 17.463 1.00 83.00 91 ASP A O 1
ATOM 683 N N . SER A 1 92 ? -3.485 5.427 15.789 1.00 87.12 92 SER A N 1
ATOM 684 C CA . SER A 1 92 ? -3.934 4.244 16.530 1.00 87.12 92 SER A CA 1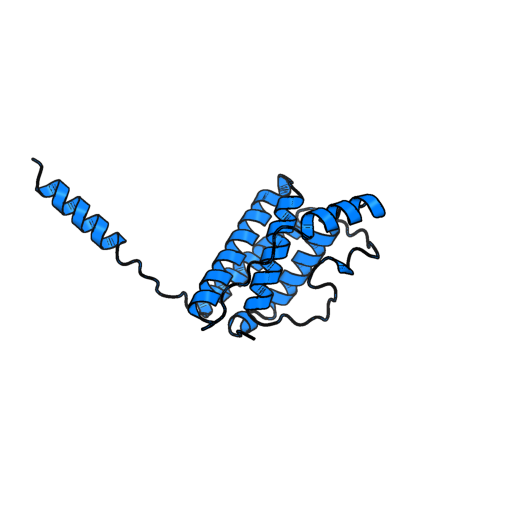
ATOM 685 C C . SER A 1 92 ? -2.817 3.212 16.662 1.00 87.12 92 SER A C 1
ATOM 687 O O . SER A 1 92 ? -2.131 2.878 15.691 1.00 87.12 92 SER A O 1
ATOM 689 N N . ALA A 1 93 ? -2.670 2.651 17.866 1.00 87.62 93 ALA A N 1
ATOM 690 C CA . ALA A 1 93 ? -1.680 1.618 18.166 1.00 87.62 93 ALA A CA 1
ATOM 691 C C . ALA A 1 93 ? -1.839 0.374 17.272 1.00 87.62 93 ALA A C 1
ATOM 693 O O . ALA A 1 93 ? -0.840 -0.195 16.825 1.00 87.62 93 ALA A O 1
ATOM 694 N N . ASP A 1 94 ? -3.080 0.008 16.940 1.00 87.69 94 ASP A N 1
ATOM 695 C CA . ASP A 1 94 ? -3.390 -1.138 16.076 1.00 87.69 94 ASP A CA 1
ATOM 696 C C . ASP A 1 94 ? -2.952 -0.913 14.618 1.00 87.69 94 ASP A C 1
ATOM 698 O O . ASP A 1 94 ? -2.782 -1.865 13.852 1.00 87.69 94 ASP A O 1
ATOM 702 N N . LEU A 1 95 ? -2.723 0.347 14.226 1.00 90.94 95 LEU A N 1
ATOM 703 C CA . LEU A 1 95 ? -2.301 0.730 12.879 1.00 90.94 95 LEU A CA 1
ATOM 704 C C . LEU A 1 95 ? -0.784 0.831 12.723 1.00 90.94 95 LEU A C 1
ATOM 706 O O . LEU A 1 95 ? -0.315 0.944 11.593 1.00 90.94 95 LEU A O 1
ATOM 710 N N . LYS A 1 96 ? 0.004 0.743 13.802 1.00 93.06 96 LYS A N 1
ATOM 711 C CA . LYS A 1 96 ? 1.457 0.982 13.754 1.00 93.06 96 LYS A CA 1
ATOM 712 C C . LYS A 1 96 ? 2.171 0.144 12.689 1.00 93.06 96 LYS A C 1
ATOM 714 O O . LYS A 1 96 ? 2.928 0.673 11.883 1.00 93.06 96 LYS A O 1
ATOM 719 N N . GLN A 1 97 ? 1.884 -1.155 12.636 1.00 95.31 97 GLN A N 1
ATOM 720 C CA . GLN A 1 97 ? 2.489 -2.041 11.633 1.00 95.31 97 GLN A CA 1
ATOM 721 C C . GLN A 1 97 ? 2.004 -1.726 10.211 1.00 95.31 97 GLN A C 1
ATOM 723 O O . GLN A 1 97 ? 2.751 -1.887 9.254 1.00 95.31 97 GLN A O 1
ATOM 728 N N . LEU A 1 98 ? 0.763 -1.254 10.061 1.00 94.94 98 LEU A N 1
ATOM 729 C CA . LEU A 1 98 ? 0.222 -0.855 8.763 1.00 94.94 98 LEU A CA 1
ATOM 730 C C . LEU A 1 98 ? 0.860 0.452 8.259 1.00 94.94 98 LEU A C 1
ATOM 732 O O . LEU A 1 98 ? 1.116 0.572 7.064 1.00 94.94 98 LEU A O 1
ATOM 736 N N . VAL A 1 99 ? 1.160 1.395 9.161 1.00 94.94 99 VAL A N 1
ATOM 737 C CA . VAL A 1 99 ? 1.935 2.616 8.874 1.00 94.94 99 VAL A CA 1
ATOM 738 C C . VAL A 1 99 ? 3.347 2.261 8.405 1.00 94.94 99 VAL A C 1
ATOM 740 O O . VAL A 1 99 ? 3.814 2.796 7.400 1.00 94.94 99 VAL A O 1
ATOM 743 N N . GLU A 1 100 ? 4.020 1.343 9.101 1.00 96.69 100 GLU A N 1
ATOM 744 C CA . GLU A 1 100 ? 5.366 0.878 8.739 1.00 96.69 100 GLU A CA 1
ATOM 745 C C . GLU A 1 100 ? 5.384 0.200 7.359 1.00 96.69 100 GLU A C 1
ATOM 747 O O . GLU A 1 100 ? 6.240 0.514 6.525 1.00 96.69 100 GLU A O 1
ATOM 752 N N . ASP A 1 101 ? 4.411 -0.672 7.080 1.00 97.44 101 ASP A N 1
ATOM 753 C CA . ASP A 1 101 ? 4.276 -1.337 5.780 1.00 97.44 101 ASP A CA 1
ATOM 754 C C . ASP A 1 101 ? 3.998 -0.321 4.652 1.00 97.44 101 ASP A C 1
ATOM 756 O O . ASP A 1 101 ? 4.615 -0.394 3.586 1.00 97.44 101 ASP A O 1
ATOM 760 N N . ALA A 1 102 ? 3.112 0.659 4.888 1.00 96.06 102 ALA A N 1
ATOM 761 C CA . ALA A 1 102 ? 2.789 1.716 3.925 1.00 96.06 102 ALA A CA 1
ATOM 762 C C . ALA A 1 102 ? 4.005 2.604 3.622 1.00 96.06 102 ALA A C 1
ATOM 764 O O . ALA A 1 102 ? 4.309 2.858 2.456 1.00 96.06 102 ALA A O 1
ATOM 765 N N . SER A 1 103 ? 4.735 3.014 4.664 1.00 96.38 103 SER A N 1
ATOM 766 C CA . SER A 1 103 ? 5.982 3.778 4.551 1.00 96.38 103 SER A CA 1
ATOM 767 C C . SER A 1 103 ? 7.040 3.006 3.755 1.00 96.38 103 SER A C 1
ATOM 769 O O . SER A 1 103 ? 7.650 3.536 2.826 1.00 96.38 103 SER A O 1
ATOM 771 N N . THR A 1 104 ? 7.196 1.709 4.045 1.00 97.75 104 THR A N 1
ATOM 772 C CA . THR A 1 104 ? 8.133 0.828 3.332 1.00 97.75 104 THR A CA 1
ATOM 773 C C . THR A 1 104 ? 7.758 0.683 1.857 1.00 97.75 104 THR A C 1
ATOM 775 O O . THR A 1 104 ? 8.627 0.765 0.986 1.00 97.75 104 THR A O 1
ATOM 778 N N . MET A 1 105 ? 6.469 0.493 1.554 1.00 97.12 105 MET A N 1
ATOM 779 C CA . MET A 1 105 ? 5.985 0.407 0.176 1.00 97.12 105 MET A CA 1
ATOM 780 C C . MET A 1 105 ? 6.223 1.716 -0.575 1.00 97.12 105 MET A C 1
ATOM 782 O O . MET A 1 105 ? 6.769 1.685 -1.677 1.00 97.12 105 MET A O 1
ATOM 786 N N . ARG A 1 106 ? 5.867 2.860 0.019 1.00 95.62 106 ARG A N 1
ATOM 787 C CA . ARG A 1 106 ? 6.096 4.177 -0.580 1.00 95.62 106 ARG A CA 1
ATOM 788 C C . ARG A 1 106 ? 7.578 4.399 -0.871 1.00 95.62 106 ARG A C 1
ATOM 790 O O . ARG A 1 106 ? 7.913 4.685 -2.013 1.00 95.62 106 ARG A O 1
ATOM 797 N N . GLY A 1 107 ? 8.463 4.186 0.104 1.00 94.62 107 GLY A N 1
ATOM 798 C CA . GLY A 1 107 ? 9.904 4.376 -0.087 1.00 94.62 107 GLY A CA 1
ATOM 799 C C . GLY A 1 107 ? 10.490 3.457 -1.166 1.00 94.62 107 GLY A C 1
ATOM 800 O O . GLY A 1 107 ? 11.331 3.875 -1.960 1.00 94.62 107 GLY A O 1
ATOM 801 N N . LEU A 1 108 ? 10.019 2.208 -1.261 1.00 95.38 108 LEU A N 1
ATOM 802 C CA . LEU A 1 108 ? 10.394 1.306 -2.354 1.00 95.38 108 LEU A CA 1
ATOM 803 C C . LEU A 1 108 ? 9.973 1.863 -3.725 1.00 95.38 108 LEU A C 1
ATOM 805 O O . LEU A 1 108 ? 10.768 1.834 -4.666 1.00 95.38 108 LEU A O 1
ATOM 809 N N . LEU A 1 109 ? 8.737 2.352 -3.836 1.00 95.00 109 LEU A N 1
ATOM 810 C CA . LEU A 1 109 ? 8.179 2.894 -5.074 1.00 95.00 109 LEU A CA 1
ATOM 811 C C . LEU A 1 109 ? 8.836 4.220 -5.473 1.00 95.00 109 LEU A C 1
ATOM 813 O O . LEU A 1 109 ? 9.117 4.415 -6.650 1.00 95.00 109 LEU A O 1
ATOM 817 N N . GLU A 1 110 ? 9.133 5.099 -4.516 1.00 93.44 110 GLU A N 1
ATOM 818 C CA . GLU A 1 110 ? 9.857 6.357 -4.737 1.00 93.44 110 GLU A CA 1
ATOM 819 C C . GLU A 1 110 ? 11.269 6.093 -5.255 1.00 93.44 110 GLU A C 1
ATOM 821 O O . GLU A 1 110 ? 11.676 6.667 -6.263 1.00 93.44 110 GLU A O 1
ATOM 826 N N . ASN A 1 111 ? 11.995 5.166 -4.627 1.00 91.75 111 ASN A N 1
ATOM 827 C CA . ASN A 1 111 ? 13.324 4.764 -5.084 1.00 91.75 111 ASN A CA 1
ATOM 828 C C . ASN A 1 111 ? 13.285 4.179 -6.498 1.00 91.75 111 ASN A C 1
ATOM 830 O O . ASN A 1 111 ? 14.117 4.525 -7.339 1.00 91.75 111 ASN A O 1
ATOM 834 N N . TRP A 1 112 ? 12.298 3.323 -6.778 1.00 93.12 112 TRP A N 1
ATOM 835 C CA . TRP A 1 112 ? 12.094 2.788 -8.119 1.00 93.12 112 TRP A CA 1
ATOM 836 C C . TRP A 1 112 ? 11.793 3.909 -9.121 1.00 93.12 112 TRP A C 1
ATOM 838 O O . TRP A 1 112 ? 12.451 3.990 -10.157 1.00 93.12 112 TRP A O 1
ATOM 848 N N . MET A 1 113 ? 10.896 4.834 -8.776 1.00 91.25 113 MET A N 1
ATOM 849 C CA . MET A 1 113 ? 10.520 5.978 -9.606 1.00 91.25 113 MET A CA 1
ATOM 850 C C . MET A 1 113 ? 11.711 6.881 -9.917 1.00 91.25 113 MET A C 1
ATOM 852 O O . MET A 1 113 ? 11.899 7.235 -11.076 1.00 91.25 113 MET A O 1
ATOM 856 N N . MET A 1 114 ? 12.543 7.206 -8.926 1.00 88.94 114 MET A N 1
ATOM 857 C CA . MET A 1 114 ? 13.750 8.015 -9.129 1.00 88.94 114 MET A CA 1
ATOM 858 C C . MET A 1 114 ? 14.742 7.350 -10.087 1.00 88.94 114 MET A C 1
ATOM 860 O O . MET A 1 114 ? 15.388 8.037 -10.874 1.00 88.94 114 MET A O 1
ATOM 864 N N . SER A 1 115 ? 14.862 6.020 -10.037 1.00 87.56 115 SER A N 1
ATOM 865 C CA . SER A 1 115 ? 15.771 5.276 -10.917 1.00 87.56 115 SER A CA 1
ATOM 866 C C . SER A 1 115 ? 15.221 5.032 -12.327 1.00 87.56 115 SER A C 1
ATOM 868 O O . SER A 1 115 ? 15.996 4.933 -13.274 1.00 87.56 115 SER A O 1
ATOM 870 N N . HIS A 1 116 ? 13.897 4.929 -12.469 1.00 86.62 116 HIS A N 1
ATOM 871 C CA . HIS A 1 116 ? 13.231 4.451 -13.687 1.00 86.62 116 HIS A CA 1
ATOM 872 C C . HIS A 1 116 ? 12.562 5.570 -14.495 1.00 86.62 116 HIS A C 1
ATOM 874 O O . HIS A 1 116 ? 12.551 5.535 -15.723 1.00 86.62 116 HIS A O 1
ATOM 880 N N . CYS A 1 117 ? 12.032 6.598 -13.831 1.00 87.75 117 CYS A N 1
ATOM 881 C CA . CYS A 1 117 ? 11.326 7.705 -14.470 1.00 87.75 117 CYS A CA 1
ATOM 882 C C . CYS A 1 117 ? 12.237 8.934 -14.593 1.00 87.75 117 CYS A C 1
ATOM 884 O O . CYS A 1 117 ? 12.326 9.760 -13.685 1.00 87.75 117 CYS A O 1
ATOM 886 N N . SER A 1 118 ? 12.907 9.093 -15.737 1.00 76.12 118 SER A N 1
ATOM 887 C CA . SER A 1 118 ? 13.736 10.276 -16.000 1.00 76.12 118 SER A CA 1
ATOM 888 C C . SER A 1 118 ? 12.893 11.563 -16.016 1.00 76.12 118 SER A C 1
ATOM 890 O O . SER A 1 118 ? 11.912 11.661 -16.747 1.00 76.12 118 SER A O 1
ATOM 892 N N . GLY A 1 119 ? 13.291 12.575 -15.238 1.00 69.06 119 GLY A N 1
ATOM 893 C CA . GLY A 1 119 ? 12.762 13.942 -15.357 1.00 69.06 119 GLY A CA 1
ATOM 894 C C . GLY A 1 119 ? 11.549 14.304 -14.492 1.00 69.06 119 GLY A C 1
ATOM 895 O O . GLY A 1 119 ? 11.139 15.464 -14.515 1.00 69.06 119 GLY A O 1
ATOM 896 N N . ARG A 1 120 ? 10.993 13.390 -13.682 1.00 61.12 120 ARG A N 1
ATOM 897 C CA . ARG A 1 120 ? 10.002 13.774 -12.661 1.00 61.12 120 ARG A CA 1
ATOM 898 C C . ARG A 1 120 ? 10.708 14.186 -11.370 1.00 61.12 120 ARG A C 1
ATOM 900 O O . ARG A 1 120 ? 11.100 13.348 -10.568 1.00 61.12 120 ARG A O 1
ATOM 907 N N . GLN A 1 121 ? 10.848 15.494 -11.163 1.00 55.50 121 GLN A N 1
ATOM 908 C CA . GLN A 1 121 ? 11.037 16.038 -9.819 1.00 55.50 121 GLN A CA 1
ATOM 909 C C . GLN A 1 121 ? 9.755 15.774 -9.029 1.00 55.50 121 GLN A C 1
ATOM 911 O O . GLN A 1 121 ? 8.659 16.093 -9.496 1.00 55.50 121 GLN A O 1
ATOM 916 N N . GLN A 1 122 ? 9.890 15.156 -7.860 1.00 55.78 122 GLN A N 1
ATOM 917 C CA . GLN A 1 122 ? 8.773 14.890 -6.968 1.00 55.78 122 GLN A CA 1
ATOM 918 C C . GLN A 1 122 ? 8.155 16.238 -6.581 1.00 55.78 122 GLN A C 1
ATOM 920 O O . GLN A 1 122 ? 8.775 17.046 -5.889 1.00 55.78 122 GLN A O 1
ATOM 925 N N . LYS A 1 123 ? 6.956 16.529 -7.092 1.00 50.81 123 LYS A N 1
ATOM 926 C CA . LYS A 1 123 ? 6.200 17.699 -6.653 1.00 50.81 123 LYS A CA 1
ATOM 927 C C . LYS A 1 123 ? 5.845 17.408 -5.200 1.00 50.81 123 LYS A C 1
ATOM 929 O O . LYS A 1 123 ? 5.120 16.453 -4.946 1.00 50.81 123 LYS A O 1
ATOM 934 N N . GLN A 1 124 ? 6.423 18.148 -4.257 1.00 47.38 124 GLN A N 1
ATOM 935 C CA . GLN A 1 124 ? 6.047 18.032 -2.852 1.00 47.38 124 GLN A CA 1
ATOM 936 C C . GLN A 1 124 ? 4.550 18.329 -2.757 1.00 47.38 124 GLN A C 1
ATOM 938 O O . GLN A 1 124 ? 4.121 19.468 -2.956 1.00 47.38 124 GLN A O 1
ATOM 943 N N . THR A 1 125 ? 3.747 17.293 -2.538 1.00 50.19 125 THR A N 1
ATOM 944 C CA . THR A 1 125 ? 2.331 17.443 -2.227 1.00 50.19 125 THR A CA 1
ATOM 945 C C . THR A 1 125 ? 2.276 18.158 -0.881 1.00 50.19 125 THR A C 1
ATOM 947 O O . THR A 1 125 ? 2.792 17.654 0.111 1.00 50.19 125 THR A O 1
ATOM 950 N N . GLY A 1 126 ? 1.773 19.395 -0.872 1.00 45.69 126 GLY A N 1
ATOM 951 C CA . GLY A 1 126 ? 1.803 20.255 0.308 1.00 45.69 126 GLY A CA 1
ATOM 952 C C . GLY A 1 126 ? 1.042 19.631 1.478 1.00 45.69 126 GLY A C 1
ATOM 953 O O . GLY A 1 126 ? -0.142 19.329 1.350 1.00 45.69 126 GLY A O 1
ATOM 954 N N . GLU A 1 127 ? 1.710 19.509 2.625 1.00 48.59 127 GLU A N 1
ATOM 955 C CA . GLU A 1 127 ? 1.218 18.901 3.876 1.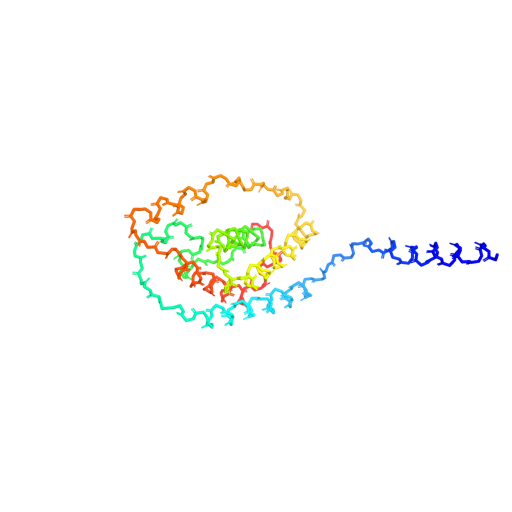00 48.59 127 GLU A CA 1
ATOM 956 C C . GLU A 1 127 ? -0.031 19.573 4.495 1.00 48.59 127 GLU A C 1
ATOM 958 O O . GLU A 1 127 ? -0.546 19.116 5.510 1.00 48.59 127 GLU A O 1
ATOM 963 N N . GLY A 1 128 ? -0.561 20.655 3.919 1.00 52.41 128 GLY A N 1
ATOM 964 C CA . GLY A 1 128 ? -1.526 21.524 4.607 1.00 52.41 128 GLY A CA 1
ATOM 965 C C . GLY A 1 128 ? -3.017 21.221 4.418 1.00 52.41 128 GLY A C 1
ATOM 966 O O . GLY A 1 128 ? -3.830 21.819 5.110 1.00 52.41 128 GLY A O 1
ATOM 967 N N . GLY A 1 129 ? -3.419 20.367 3.468 1.00 64.12 129 GLY A N 1
ATOM 968 C CA . GLY A 1 129 ? -4.842 20.225 3.099 1.00 64.12 129 GLY A CA 1
ATOM 969 C C . GLY A 1 129 ? -5.583 19.054 3.752 1.00 64.12 129 GLY A C 1
ATOM 970 O O . GLY A 1 129 ? -6.788 19.132 3.992 1.00 64.12 129 GLY A O 1
ATOM 971 N N . LEU A 1 130 ? -4.871 17.958 4.026 1.00 71.00 130 LEU A N 1
ATOM 972 C CA . LEU A 1 130 ? -5.486 16.689 4.416 1.00 71.00 130 LEU A CA 1
ATOM 973 C C . LEU A 1 130 ? -6.037 16.729 5.847 1.00 71.00 130 LEU A C 1
ATOM 975 O O . LEU A 1 130 ? -7.179 16.343 6.076 1.00 71.00 130 LEU A O 1
ATOM 979 N N . SER A 1 131 ? -5.254 17.242 6.799 1.00 71.31 131 SER A N 1
ATOM 980 C CA . SER A 1 131 ? -5.644 17.327 8.214 1.00 71.31 131 SER A CA 1
ATOM 981 C C . SER A 1 131 ? -6.896 18.188 8.408 1.00 71.31 131 SER A C 1
ATOM 983 O O . SER A 1 131 ? -7.866 17.748 9.025 1.00 71.31 131 SER A O 1
ATOM 985 N N . GLU A 1 132 ? -6.922 19.386 7.822 1.00 72.94 132 GLU A N 1
ATOM 986 C CA . GLU A 1 132 ? -8.076 20.287 7.844 1.00 72.94 132 GLU A CA 1
ATOM 987 C C . GLU A 1 132 ? -9.318 19.659 7.194 1.00 72.94 132 GLU A C 1
ATOM 989 O O . GLU A 1 132 ? -10.399 19.714 7.784 1.00 72.94 132 GLU A O 1
ATOM 994 N N . ALA A 1 133 ? -9.180 18.997 6.039 1.00 68.69 133 ALA A N 1
ATOM 995 C CA . ALA A 1 133 ? -10.298 18.324 5.373 1.00 68.69 133 ALA A CA 1
ATOM 996 C C . ALA A 1 133 ? -10.861 17.147 6.196 1.00 68.69 133 ALA A C 1
ATOM 998 O O . ALA A 1 133 ? -12.080 16.962 6.283 1.00 68.69 133 ALA A O 1
ATOM 999 N N . LEU A 1 134 ? -9.992 16.367 6.846 1.00 72.56 134 LEU A N 1
ATOM 1000 C CA . LEU A 1 134 ? -10.392 15.250 7.708 1.00 72.56 134 LEU A CA 1
ATOM 1001 C C . LEU A 1 134 ? -11.073 15.732 8.992 1.00 72.56 134 LEU A C 1
ATOM 1003 O O . LEU A 1 134 ? -12.083 15.154 9.410 1.00 72.56 134 LEU A O 1
ATOM 1007 N N . LYS A 1 135 ? -10.566 16.810 9.600 1.00 73.94 135 LYS A N 1
ATOM 1008 C CA . LYS A 1 135 ? -11.195 17.453 10.763 1.00 73.94 135 LYS A CA 1
ATOM 1009 C C . LYS A 1 135 ? -12.577 17.997 10.413 1.00 73.94 135 LYS A C 1
ATOM 1011 O O . LYS A 1 135 ? -13.516 17.776 11.177 1.00 73.94 135 LYS A O 1
ATOM 1016 N N . ASP A 1 136 ? -12.720 18.658 9.265 1.00 70.69 136 ASP A N 1
ATOM 1017 C CA . ASP A 1 136 ? -14.010 19.187 8.816 1.00 70.69 136 ASP A CA 1
ATOM 1018 C C . ASP A 1 136 ? -15.016 18.062 8.539 1.00 70.69 136 ASP A C 1
ATOM 1020 O O . ASP A 1 136 ? -16.149 18.106 9.013 1.00 70.69 136 ASP A O 1
ATOM 1024 N N . THR A 1 137 ? -14.576 16.982 7.887 1.00 65.56 137 THR A N 1
ATOM 1025 C CA . THR A 1 137 ? -15.397 15.784 7.642 1.00 65.56 137 THR A CA 1
ATOM 1026 C C . THR A 1 137 ? -15.866 15.140 8.950 1.00 65.56 137 THR A C 1
ATOM 1028 O O . THR A 1 137 ? -17.054 14.854 9.118 1.00 65.56 137 THR A O 1
ATOM 1031 N N . THR A 1 138 ? -14.956 14.968 9.913 1.00 67.06 138 THR A N 1
ATOM 1032 C CA . THR A 1 138 ? -15.280 14.419 11.239 1.00 67.06 138 THR A CA 1
ATOM 1033 C C . THR A 1 138 ? -16.289 15.310 11.967 1.00 67.06 138 THR A C 1
ATOM 1035 O O . THR A 1 138 ? -17.260 14.812 12.532 1.00 67.06 138 THR A O 1
ATOM 1038 N N . ARG A 1 139 ? -16.114 16.637 11.910 1.00 67.06 139 ARG A N 1
ATOM 1039 C CA . ARG A 1 139 ? -17.023 17.614 12.528 1.00 67.06 139 ARG A CA 1
ATOM 1040 C C . ARG A 1 139 ? -18.402 17.630 11.870 1.00 67.06 139 ARG A C 1
ATOM 1042 O O . ARG A 1 139 ? -19.405 17.726 12.571 1.00 67.06 139 ARG A O 1
ATOM 1049 N N . LYS A 1 140 ? -18.451 17.582 10.539 1.00 64.69 140 LYS A N 1
ATOM 1050 C CA . LYS A 1 140 ? -19.682 17.725 9.755 1.00 64.69 140 LYS A CA 1
ATOM 1051 C C . LYS A 1 140 ? -20.576 16.494 9.846 1.00 64.69 140 LYS A C 1
ATOM 1053 O O . LYS A 1 140 ? -21.794 16.642 9.856 1.00 64.69 140 LYS A O 1
ATOM 1058 N N . TYR A 1 141 ? -19.981 15.305 9.920 1.00 59.62 141 TYR A N 1
ATOM 1059 C CA . TYR A 1 141 ? -20.732 14.051 9.866 1.00 59.62 141 TYR A CA 1
ATOM 1060 C C . TYR A 1 141 ? -20.671 13.228 11.160 1.00 59.62 141 TYR A C 1
ATOM 1062 O O . TYR A 1 141 ? -21.464 12.306 11.309 1.00 59.62 141 TYR A O 1
ATOM 1070 N N . GLY A 1 142 ? -19.790 13.552 12.115 1.00 51.00 142 GLY A N 1
ATOM 1071 C CA . GLY A 1 142 ? -19.664 12.821 13.384 1.00 51.00 142 GLY A CA 1
ATOM 1072 C C . GLY A 1 142 ? -19.072 11.413 13.236 1.00 51.00 142 GLY A C 1
ATOM 1073 O O . GLY A 1 142 ? -19.285 10.563 14.098 1.00 51.00 142 GLY A O 1
ATOM 1074 N N . LEU A 1 143 ? -18.368 11.143 12.132 1.00 57.38 143 LEU A N 1
ATOM 1075 C CA . LEU A 1 143 ? -17.941 9.801 11.731 1.00 57.38 143 LEU A CA 1
ATOM 1076 C C . LEU A 1 143 ? -16.427 9.637 11.830 1.00 57.38 143 LEU A C 1
ATOM 1078 O O . LEU A 1 143 ? -15.666 10.538 11.482 1.00 57.38 143 LEU A O 1
ATOM 1082 N N . SER A 1 144 ? -15.994 8.445 12.248 1.00 66.25 144 SER A N 1
ATOM 1083 C CA . SER A 1 144 ? -14.591 8.046 12.150 1.00 66.25 144 SER A CA 1
ATOM 1084 C C . SER A 1 144 ? -14.249 7.765 10.688 1.00 66.25 144 SER A C 1
ATOM 1086 O O . SER A 1 144 ? -14.829 6.875 10.065 1.00 66.25 144 SER A O 1
ATOM 1088 N N . VAL A 1 145 ? -13.287 8.507 10.138 1.00 71.44 145 VAL A N 1
ATOM 1089 C CA . VAL A 1 145 ? -12.767 8.286 8.778 1.00 71.44 145 VAL A CA 1
ATOM 1090 C C . VAL A 1 145 ? -11.993 6.958 8.681 1.00 71.44 145 VAL A C 1
ATOM 1092 O O . VAL A 1 145 ? -11.821 6.420 7.589 1.00 71.44 145 VAL A O 1
ATOM 1095 N N . GLY A 1 146 ? -11.592 6.373 9.818 1.00 80.75 146 GLY A N 1
ATOM 1096 C CA . GLY A 1 146 ? -10.758 5.170 9.901 1.00 80.75 146 GLY A CA 1
ATOM 1097 C C . GLY A 1 146 ? -11.315 3.947 9.161 1.00 80.75 146 GLY A C 1
ATOM 1098 O O . GLY A 1 146 ? -10.654 3.458 8.245 1.00 80.75 146 GLY A O 1
ATOM 1099 N N . PRO A 1 147 ? -12.523 3.448 9.485 1.00 81.25 147 PRO A N 1
ATOM 1100 C CA . PRO A 1 147 ? -13.087 2.274 8.820 1.00 81.25 147 PRO A CA 1
ATOM 1101 C C . PRO A 1 147 ? -13.210 2.413 7.297 1.00 81.25 147 PRO A C 1
ATOM 1103 O O . PRO A 1 147 ? -12.851 1.500 6.549 1.00 81.25 147 PRO A O 1
ATOM 1106 N N . VAL A 1 148 ? -13.672 3.577 6.827 1.00 80.12 148 VAL A N 1
ATOM 1107 C CA . VAL A 1 148 ? -13.820 3.860 5.392 1.00 80.12 148 VAL A CA 1
ATOM 1108 C C . VAL A 1 148 ? -12.448 3.920 4.722 1.00 80.12 148 VAL A C 1
ATOM 1110 O O . VAL A 1 148 ? -12.237 3.250 3.711 1.00 80.12 148 VAL A O 1
ATOM 1113 N N . ALA A 1 149 ? -11.496 4.644 5.315 1.00 82.25 149 ALA A N 1
ATOM 1114 C CA . ALA A 1 149 ? -10.122 4.754 4.834 1.00 82.25 149 ALA A CA 1
ATOM 1115 C C . ALA A 1 149 ? -9.439 3.391 4.689 1.00 82.25 149 ALA A C 1
ATOM 1117 O O . ALA A 1 149 ? -8.868 3.087 3.643 1.00 82.25 149 ALA A O 1
ATOM 1118 N N . LEU A 1 150 ? -9.545 2.539 5.709 1.00 88.56 150 LEU A N 1
ATOM 1119 C CA . LEU A 1 150 ? -8.944 1.210 5.697 1.00 88.56 150 LEU A CA 1
ATOM 1120 C C . LEU A 1 150 ? -9.591 0.305 4.642 1.00 88.56 150 LEU A C 1
ATOM 1122 O O . LEU A 1 150 ? -8.894 -0.431 3.940 1.00 88.56 150 LEU A O 1
ATOM 1126 N N . ASN A 1 151 ? -10.915 0.375 4.471 1.00 86.38 151 ASN A N 1
ATOM 1127 C CA . ASN A 1 151 ? -11.592 -0.383 3.423 1.00 86.38 151 ASN A CA 1
ATOM 1128 C C . ASN A 1 151 ? -11.191 0.096 2.016 1.00 86.38 151 ASN A C 1
ATOM 1130 O O . ASN A 1 151 ? -10.993 -0.730 1.121 1.00 86.38 151 ASN A O 1
ATOM 1134 N N . ARG A 1 152 ? -11.015 1.410 1.831 1.00 86.25 152 ARG A N 1
ATOM 1135 C CA . ARG A 1 152 ? -10.554 2.015 0.574 1.00 86.25 152 ARG A CA 1
ATOM 1136 C C . ARG A 1 152 ? -9.107 1.639 0.255 1.00 86.25 152 ARG A C 1
ATOM 1138 O O . ARG A 1 152 ? -8.855 1.154 -0.848 1.00 86.25 152 ARG A O 1
ATOM 1145 N N . LEU A 1 153 ? -8.201 1.714 1.233 1.00 91.31 153 LEU A N 1
ATOM 1146 C CA . LEU A 1 153 ? -6.823 1.233 1.109 1.00 91.31 153 LEU A CA 1
ATOM 1147 C C . LEU A 1 153 ? -6.785 -0.251 0.730 1.00 91.31 153 LEU A C 1
ATOM 1149 O O . LEU A 1 153 ? -6.116 -0.629 -0.226 1.00 91.31 153 LEU A O 1
ATOM 1153 N N . LYS A 1 154 ? -7.559 -1.103 1.412 1.00 92.12 154 LYS A N 1
ATOM 1154 C CA . LYS A 1 154 ? -7.667 -2.534 1.074 1.00 92.12 154 LYS A CA 1
ATOM 1155 C C . LYS A 1 154 ? -8.121 -2.751 -0.370 1.00 92.12 154 LYS A C 1
ATOM 1157 O O . LYS A 1 154 ? -7.569 -3.609 -1.055 1.00 92.12 154 LYS A O 1
ATOM 1162 N N . GLY A 1 155 ? -9.120 -1.995 -0.830 1.00 89.69 155 GLY A N 1
ATOM 1163 C CA . GLY A 1 155 ? -9.599 -2.050 -2.213 1.00 89.69 155 GLY A CA 1
ATOM 1164 C C . GLY A 1 155 ? -8.528 -1.625 -3.218 1.00 89.69 155 GLY A C 1
ATOM 1165 O O . GLY A 1 155 ? -8.310 -2.314 -4.214 1.00 89.69 155 GLY A O 1
ATOM 1166 N N . TYR A 1 156 ? -7.814 -0.538 -2.925 1.00 92.56 156 TYR A N 1
ATOM 1167 C CA . TYR A 1 156 ? -6.702 -0.057 -3.738 1.00 92.56 156 TYR A CA 1
ATOM 1168 C C . TYR A 1 156 ? -5.571 -1.089 -3.839 1.00 92.56 156 TYR A C 1
ATOM 1170 O O . TYR A 1 156 ? -5.165 -1.446 -4.942 1.00 92.56 156 TYR A O 1
ATOM 1178 N N . LEU A 1 157 ? -5.132 -1.650 -2.709 1.00 95.19 157 LEU A N 1
ATOM 1179 C CA . LEU A 1 157 ? -4.119 -2.709 -2.663 1.00 95.19 157 LEU A CA 1
ATOM 1180 C C . LEU A 1 157 ? -4.559 -3.951 -3.448 1.00 95.19 157 LEU A C 1
ATOM 1182 O O . LEU A 1 157 ? -3.761 -4.547 -4.168 1.00 95.19 157 LEU A O 1
ATOM 1186 N N . GLY A 1 158 ? -5.840 -4.322 -3.351 1.00 93.69 158 GLY A N 1
ATOM 1187 C CA . GLY A 1 158 ? -6.425 -5.405 -4.140 1.00 93.69 158 GLY A CA 1
ATOM 1188 C C . GLY A 1 158 ? -6.302 -5.166 -5.645 1.00 93.69 158 GLY A C 1
ATOM 1189 O O . GLY A 1 158 ? -5.892 -6.067 -6.373 1.00 93.69 158 GLY A O 1
ATOM 1190 N N . ARG A 1 159 ? -6.584 -3.945 -6.111 1.00 92.25 159 ARG A N 1
ATOM 1191 C CA . ARG A 1 159 ? -6.376 -3.569 -7.516 1.00 92.25 159 ARG A CA 1
ATOM 1192 C C . ARG A 1 159 ? -4.894 -3.532 -7.889 1.00 92.25 159 ARG A C 1
ATOM 1194 O O . ARG A 1 159 ? -4.552 -3.978 -8.979 1.00 92.25 159 ARG A O 1
ATOM 1201 N N . LEU A 1 160 ? -4.014 -3.055 -7.006 1.00 94.56 160 LEU A N 1
ATOM 1202 C CA . LEU A 1 160 ? -2.572 -2.971 -7.274 1.00 94.56 160 LEU A CA 1
ATOM 1203 C C . LEU A 1 160 ? -1.976 -4.354 -7.510 1.00 94.56 160 LEU A C 1
ATOM 1205 O O . LEU A 1 160 ? -1.196 -4.541 -8.438 1.00 94.56 160 LEU A O 1
ATOM 1209 N N . LEU A 1 161 ? -2.414 -5.344 -6.732 1.00 95.69 161 LEU A N 1
ATOM 1210 C CA . LEU A 1 161 ? -2.022 -6.741 -6.909 1.00 95.69 161 LEU A CA 1
ATOM 1211 C C . LEU A 1 161 ? -2.381 -7.301 -8.293 1.00 95.69 161 LEU A C 1
ATOM 1213 O O . LEU A 1 161 ? -1.665 -8.170 -8.789 1.00 95.69 161 LEU A O 1
ATOM 1217 N N . LEU A 1 162 ? -3.458 -6.810 -8.911 1.00 94.38 162 LEU A N 1
ATOM 1218 C CA . LEU A 1 162 ? -3.881 -7.204 -10.258 1.00 94.38 162 LEU A CA 1
ATOM 1219 C C . LEU A 1 162 ? -3.146 -6.439 -11.369 1.00 94.38 162 LEU A C 1
ATOM 1221 O O . LEU A 1 162 ? -3.150 -6.897 -12.504 1.00 94.38 162 LEU A O 1
ATOM 1225 N N . ASN A 1 163 ? -2.515 -5.307 -11.043 1.00 94.19 163 ASN A N 1
ATOM 1226 C CA . ASN A 1 163 ? -1.949 -4.356 -12.005 1.00 94.19 163 ASN A CA 1
ATOM 1227 C C . ASN A 1 163 ? -0.486 -3.997 -11.671 1.00 94.19 163 ASN A C 1
ATOM 1229 O O . ASN A 1 163 ? -0.054 -2.854 -11.808 1.00 94.19 163 ASN A O 1
ATOM 1233 N N . LEU A 1 164 ? 0.310 -4.965 -11.196 1.00 96.00 164 LEU A N 1
ATOM 1234 C CA . LEU A 1 164 ? 1.733 -4.755 -10.861 1.00 96.00 164 LEU A CA 1
ATOM 1235 C C . LEU A 1 164 ? 2.598 -4.401 -12.086 1.00 96.00 164 LEU A C 1
ATOM 1237 O O . LEU A 1 164 ? 3.760 -4.003 -11.953 1.00 96.00 164 LEU A O 1
ATOM 1241 N N . ASP A 1 165 ? 2.064 -4.567 -13.292 1.00 94.75 165 ASP A N 1
ATOM 1242 C CA . ASP A 1 165 ? 2.671 -4.087 -14.525 1.00 94.75 165 ASP A CA 1
ATOM 1243 C C . ASP A 1 165 ? 2.764 -2.558 -14.572 1.00 94.75 165 ASP A C 1
ATOM 1245 O O . ASP A 1 165 ? 3.762 -2.049 -15.090 1.00 94.75 165 ASP A O 1
ATOM 1249 N N . GLN A 1 166 ? 1.830 -1.857 -13.914 1.00 94.56 166 GLN A N 1
ATOM 1250 C CA . GLN A 1 166 ? 1.762 -0.393 -13.862 1.00 94.56 166 GLN A CA 1
ATOM 1251 C C . GLN A 1 166 ? 2.982 0.266 -13.212 1.00 94.56 166 GLN A C 1
ATOM 1253 O O . GLN A 1 166 ? 3.323 1.407 -13.520 1.00 94.56 166 GLN A O 1
ATOM 1258 N N . LEU A 1 167 ? 3.734 -0.494 -12.409 1.00 95.00 167 LEU A N 1
ATOM 1259 C CA . LEU A 1 167 ? 5.016 -0.067 -11.843 1.00 95.00 167 LEU A CA 1
ATOM 1260 C C . LEU A 1 167 ? 6.075 0.266 -12.907 1.00 95.00 167 LEU A C 1
ATOM 1262 O O . LEU A 1 167 ? 7.090 0.873 -12.583 1.00 95.00 167 LEU A O 1
ATOM 1266 N N . ASN A 1 168 ? 5.880 -0.150 -14.160 1.00 93.75 168 ASN A N 1
ATOM 1267 C CA . ASN A 1 168 ? 6.807 0.129 -15.254 1.00 93.75 168 ASN A CA 1
ATOM 1268 C C . ASN A 1 168 ? 6.511 1.447 -15.992 1.00 93.75 168 ASN A C 1
ATOM 1270 O O . ASN A 1 168 ? 7.330 1.879 -16.803 1.00 93.75 168 ASN A O 1
ATOM 1274 N N . TYR A 1 169 ? 5.355 2.068 -15.755 1.00 92.81 169 TYR A N 1
ATOM 1275 C CA . TYR A 1 169 ? 4.906 3.239 -16.505 1.00 92.81 169 TYR A CA 1
ATOM 1276 C C . TYR A 1 169 ? 5.087 4.531 -15.705 1.00 92.81 169 TYR A C 1
ATOM 1278 O O . TYR A 1 169 ? 4.823 4.575 -14.509 1.00 92.81 169 TYR A O 1
ATOM 1286 N N . CYS A 1 170 ? 5.529 5.592 -16.382 1.00 90.50 170 CYS A N 1
ATOM 1287 C CA . CYS A 1 170 ? 5.879 6.886 -15.781 1.00 90.50 170 CYS A CA 1
ATOM 1288 C C . CYS A 1 170 ? 4.967 8.042 -16.236 1.00 90.50 170 CYS A C 1
ATOM 1290 O O . CYS A 1 170 ? 5.358 9.207 -16.100 1.00 90.50 170 CYS A O 1
ATOM 1292 N N . TYR A 1 171 ? 3.808 7.746 -16.834 1.00 80.00 171 TYR A N 1
ATOM 1293 C CA . TYR A 1 171 ? 2.822 8.741 -17.275 1.00 80.00 171 TYR A CA 1
ATOM 1294 C C . TYR A 1 171 ? 1.794 9.034 -16.181 1.00 80.00 171 TYR A C 1
ATOM 1296 O O . TYR A 1 171 ? 1.496 8.118 -15.388 1.00 80.00 171 TYR A O 1
#

pLDDT: mean 77.61, std 17.45, range [43.28, 98.31]

Sequence (171 aa):
MDCSMALLVSSLLALFSVGAGASLSLHVVRTKVKDLAQTMVIRIKKLDISPNLIEGVDSFLPAAAVDQPIEGLPSIVETMGFYQDLLLFLDSAD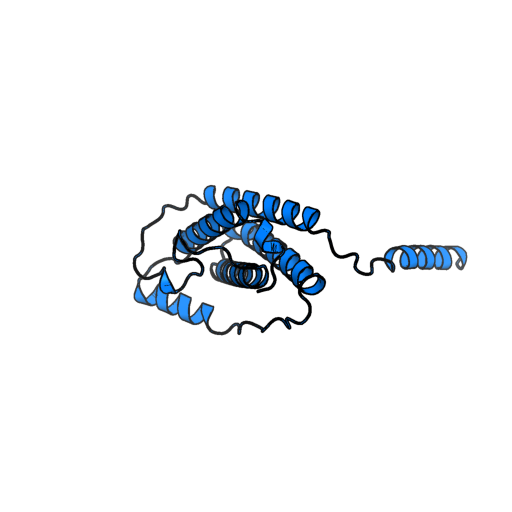LKQLVEDASTMRGLLENWMMSHCSGRQQKQTGEGGLSEALKDTTRKYGLSVGPVALNRLKGYLGRLLLNLDQLNYCY

Foldseek 3Di:
DPDVVVVVVVVVVVVVVPPPDPQDDLVRLLVLLLVLLVVLLVLLVVVPQDDPPDPPLLVQQPPSDLPDADAALLSVLVNLVLLLVVLVLLVDPSCVVVNVSSVVNNVSSVSNCVVQPPPDDPPPPDPPDNNVVLVVVCVVPVDDCVSVSSVSSSSVSVNCSVPSVSSNDDD